Protein AF-A0A928JX65-F1 (afdb_monomer)

Mean predicted aligned error: 4.18 Å

Structure (mmCIF, N/CA/C/O backbone):
data_AF-A0A928JX65-F1
#
_entry.id   AF-A0A928JX65-F1
#
loop_
_atom_site.group_PDB
_at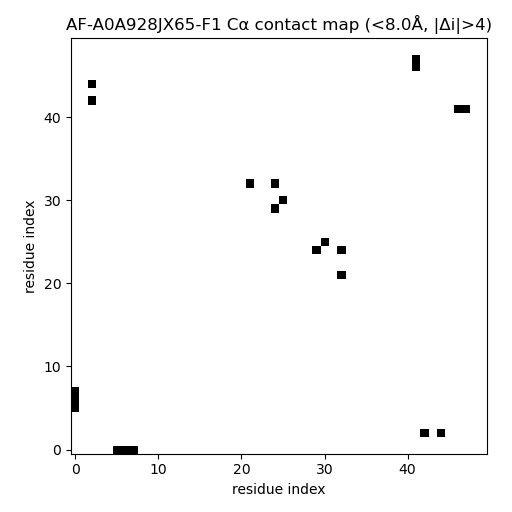om_site.id
_atom_site.type_symbol
_atom_site.label_atom_id
_atom_site.label_alt_id
_atom_site.label_comp_id
_atom_site.label_asym_id
_atom_site.label_entity_id
_atom_site.label_seq_id
_atom_site.pdbx_PDB_ins_code
_atom_site.Cartn_x
_atom_site.Cartn_y
_atom_site.Cartn_z
_atom_site.occupancy
_atom_site.B_iso_or_equiv
_atom_site.auth_seq_id
_atom_site.auth_comp_id
_atom_site.auth_asym_id
_atom_site.auth_atom_id
_atom_site.pdbx_PDB_model_num
ATOM 1 N N . LEU A 1 1 ? 4.138 -8.105 4.241 1.00 69.12 1 LEU A N 1
ATOM 2 C CA . LEU A 1 1 ? 5.404 -8.809 4.528 1.00 69.12 1 LEU A CA 1
ATOM 3 C C . LEU A 1 1 ? 6.498 -7.892 5.082 1.00 69.12 1 LEU A C 1
ATOM 5 O O . LEU A 1 1 ? 7.044 -8.296 6.092 1.00 69.12 1 LEU A O 1
ATOM 9 N N . ILE A 1 2 ? 6.755 -6.670 4.578 1.00 70.69 2 ILE A N 1
ATOM 10 C CA . ILE A 1 2 ? 7.510 -5.649 5.356 1.00 70.69 2 ILE A CA 1
ATOM 11 C C . ILE A 1 2 ? 6.762 -4.297 5.398 1.00 70.69 2 ILE A C 1
ATOM 13 O O . ILE A 1 2 ? 5.945 -4.005 4.528 1.00 70.69 2 ILE A O 1
ATOM 17 N N . GLU A 1 3 ? 6.979 -3.579 6.505 1.00 73.75 3 GLU A N 1
ATOM 18 C CA . GLU A 1 3 ? 6.158 -2.607 7.254 1.00 73.75 3 GLU A CA 1
ATOM 19 C C . GLU A 1 3 ? 4.874 -3.186 7.866 1.00 73.75 3 GLU A C 1
ATOM 21 O O . GLU A 1 3 ? 4.851 -3.462 9.058 1.00 73.75 3 GLU A O 1
ATOM 26 N N . LYS A 1 4 ? 3.797 -3.439 7.119 1.00 83.62 4 LYS A N 1
ATOM 27 C CA . LYS A 1 4 ? 2.516 -3.813 7.762 1.00 83.62 4 LYS A CA 1
ATOM 28 C C . LYS A 1 4 ? 2.399 -5.249 8.278 1.00 83.62 4 LYS A C 1
ATOM 30 O O . LYS A 1 4 ? 1.349 -5.624 8.785 1.00 83.62 4 LYS A O 1
ATOM 35 N N . HIS A 1 5 ? 3.441 -6.061 8.100 1.00 84.88 5 HIS A N 1
ATOM 36 C CA . HIS A 1 5 ? 3.456 -7.472 8.509 1.00 84.88 5 HIS A CA 1
ATOM 37 C C . HIS A 1 5 ? 2.219 -8.275 8.041 1.00 84.88 5 HIS A C 1
ATOM 39 O O . HIS A 1 5 ? 1.756 -9.164 8.747 1.00 84.88 5 HIS A O 1
ATOM 45 N N . TYR A 1 6 ? 1.678 -7.965 6.846 1.00 87.12 6 TYR A N 1
ATOM 46 C CA . TYR A 1 6 ? 0.519 -8.681 6.287 1.00 87.12 6 TYR A CA 1
ATOM 47 C C . TYR A 1 6 ? 0.705 -10.212 6.294 1.00 87.12 6 TYR A C 1
ATOM 49 O O . TYR A 1 6 ? 1.845 -10.656 6.099 1.00 87.12 6 TYR A O 1
ATOM 57 N N . PRO A 1 7 ? -0.392 -10.990 6.439 1.00 86.12 7 PRO A N 1
ATOM 58 C CA . PRO A 1 7 ? -0.377 -12.452 6.385 1.00 86.12 7 PRO A CA 1
ATOM 59 C C . PRO A 1 7 ? 0.357 -13.006 5.158 1.00 86.12 7 PRO A C 1
ATOM 61 O O . PRO A 1 7 ? 0.468 -12.344 4.128 1.00 86.12 7 PRO A O 1
ATOM 64 N N . HIS A 1 8 ? 0.837 -14.248 5.258 1.00 88.62 8 HIS A N 1
ATOM 65 C CA . HIS A 1 8 ? 1.653 -14.881 4.215 1.00 88.62 8 HIS A CA 1
ATOM 66 C C . HIS A 1 8 ? 0.870 -15.281 2.953 1.00 88.62 8 HIS A C 1
ATOM 68 O O . HIS A 1 8 ? 1.480 -15.586 1.931 1.00 88.62 8 HIS A O 1
ATOM 74 N N . HIS A 1 9 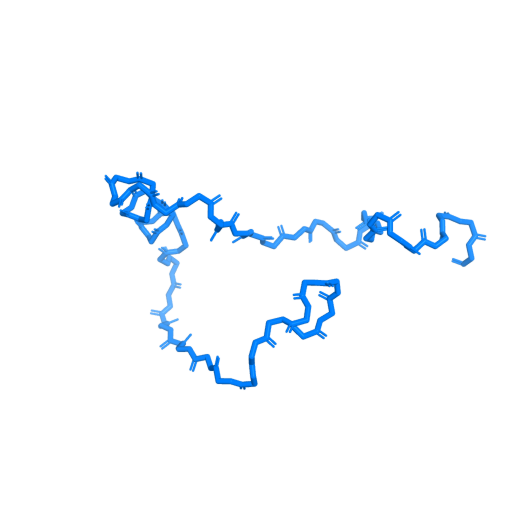? -0.463 -15.279 3.006 1.00 89.88 9 HIS A N 1
ATOM 75 C CA . HIS A 1 9 ? -1.316 -15.570 1.857 1.00 89.88 9 HIS A CA 1
ATOM 76 C C . HIS A 1 9 ? -1.663 -14.301 1.076 1.00 89.88 9 HIS A C 1
ATOM 78 O O . HIS A 1 9 ? -1.967 -13.260 1.658 1.00 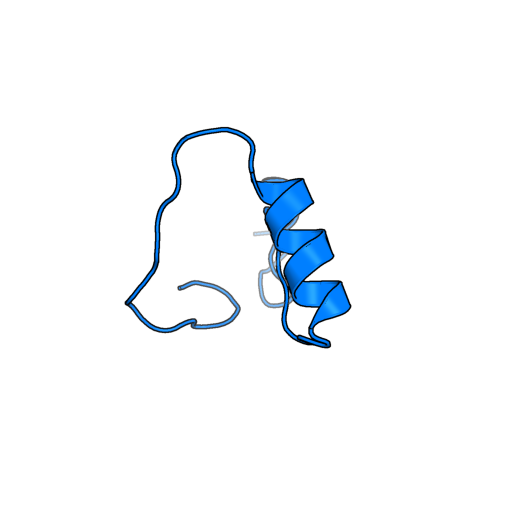89.88 9 HIS A O 1
ATOM 84 N N . GLY A 1 10 ? -1.670 -14.415 -0.252 1.00 89.94 10 GLY A N 1
ATOM 85 C CA . GLY A 1 10 ? -2.053 -13.347 -1.169 1.00 89.94 10 GLY A CA 1
ATOM 86 C C . GLY A 1 10 ? -2.811 -13.886 -2.379 1.00 89.94 10 GLY A C 1
ATOM 87 O O . GLY A 1 10 ? -2.753 -15.076 -2.681 1.00 89.94 10 GLY A O 1
ATOM 88 N N . ALA A 1 11 ? -3.518 -12.994 -3.069 1.00 92.94 11 ALA A N 1
ATOM 89 C CA . ALA A 1 11 ? -4.175 -13.268 -4.343 1.00 92.94 11 ALA A CA 1
ATOM 90 C C . ALA A 1 11 ? -3.478 -12.486 -5.464 1.00 92.94 11 ALA A C 1
ATOM 92 O O . ALA A 1 11 ? -3.012 -11.366 -5.246 1.00 92.94 11 ALA A O 1
ATOM 93 N N . VAL A 1 12 ? -3.417 -13.067 -6.664 1.00 94.44 12 VAL A N 1
ATOM 94 C CA . VAL A 1 12 ? -2.741 -12.480 -7.830 1.00 94.44 12 VAL A CA 1
ATOM 95 C C . VAL A 1 12 ? -3.734 -12.387 -8.986 1.00 94.44 12 VAL A C 1
ATOM 97 O O . VAL A 1 12 ? -4.398 -13.365 -9.317 1.00 94.44 12 VAL A O 1
ATOM 100 N N . ALA A 1 13 ? -3.817 -11.209 -9.604 1.00 95.38 13 ALA A N 1
ATOM 101 C CA . ALA A 1 13 ? -4.552 -10.972 -10.843 1.00 95.38 13 ALA A CA 1
ATOM 102 C C . ALA A 1 13 ? -3.584 -10.498 -11.939 1.00 95.38 13 ALA A C 1
ATOM 104 O O . ALA A 1 13 ? -2.648 -9.750 -11.658 1.00 95.38 13 ALA A O 1
ATOM 105 N N . PHE A 1 14 ? -3.815 -10.909 -13.188 1.00 96.88 14 PHE A N 1
ATOM 106 C CA . PHE A 1 14 ? -2.933 -10.602 -14.320 1.00 96.88 14 PHE A CA 1
ATOM 107 C C . PHE A 1 14 ? -3.438 -9.402 -15.126 1.00 96.88 14 PHE A C 1
ATOM 109 O O . PHE A 1 14 ? -4.473 -9.497 -15.775 1.00 96.88 14 PHE A O 1
ATOM 116 N N . GLY A 1 15 ? -2.696 -8.292 -15.121 1.00 96.38 15 GLY A N 1
ATOM 117 C CA . GLY A 1 15 ? -3.035 -7.062 -15.851 1.00 96.38 15 GLY A CA 1
ATOM 118 C C . GLY A 1 15 ? -3.038 -5.817 -14.957 1.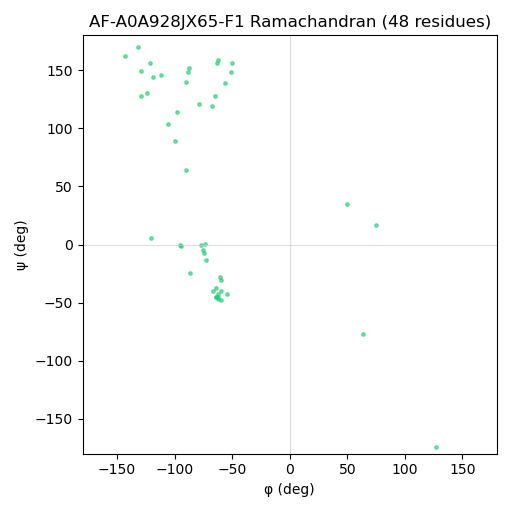00 96.38 15 GLY A C 1
ATOM 119 O O . GLY A 1 15 ? -2.676 -5.871 -13.782 1.00 96.38 15 GLY A O 1
ATOM 120 N N . HIS A 1 16 ? -3.456 -4.670 -15.501 1.00 96.06 16 HIS A N 1
ATOM 121 C CA . HIS A 1 16 ? -3.468 -3.385 -14.786 1.00 96.06 16 HIS A CA 1
ATOM 122 C C . HIS A 1 16 ? -4.790 -3.125 -14.045 1.00 96.06 16 HIS A C 1
ATOM 124 O O . HIS A 1 16 ? -5.509 -2.171 -14.334 1.00 96.06 16 HIS A O 1
ATOM 130 N N . TYR A 1 17 ? -5.102 -3.957 -13.051 1.00 96.75 17 TYR A N 1
ATOM 131 C CA . TYR A 1 17 ? -6.361 -3.862 -12.293 1.00 96.75 17 TYR A CA 1
ATOM 132 C C . TYR A 1 17 ? -6.278 -3.062 -10.988 1.00 96.75 17 TYR A C 1
ATOM 134 O O . TYR A 1 17 ? -7.290 -2.900 -10.308 1.00 96.75 17 TYR A O 1
ATOM 142 N N . GLY A 1 18 ? -5.106 -2.523 -10.635 1.00 95.50 18 GLY A N 1
ATOM 143 C CA . GLY A 1 18 ? -4.892 -1.837 -9.354 1.00 95.50 18 GLY A CA 1
ATOM 144 C C . GLY A 1 18 ? -5.887 -0.701 -9.085 1.00 95.50 18 GLY A C 1
ATOM 145 O O . GLY A 1 18 ? -6.437 -0.622 -7.992 1.00 95.50 18 GLY A O 1
ATOM 146 N N . LYS A 1 19 ? -6.192 0.125 -10.098 1.00 96.38 19 LYS A N 1
ATOM 147 C CA . LYS A 1 19 ? -7.166 1.224 -9.972 1.00 96.38 19 LYS A CA 1
ATOM 148 C C . LYS A 1 19 ? -8.583 0.713 -9.700 1.00 96.38 19 LYS A C 1
ATOM 150 O O . LYS A 1 19 ? -9.259 1.237 -8.824 1.00 96.38 19 LYS A O 1
ATOM 155 N N . ALA A 1 20 ? -9.023 -0.307 -10.437 1.00 97.31 20 ALA A N 1
ATOM 156 C CA . ALA A 1 20 ? -10.361 -0.870 -10.277 1.00 97.31 20 ALA A CA 1
ATOM 157 C C . ALA A 1 20 ? -10.537 -1.499 -8.887 1.00 97.31 20 ALA A C 1
ATOM 159 O O . ALA A 1 20 ? -11.519 -1.220 -8.206 1.00 97.31 20 ALA A O 1
ATOM 160 N N . LEU A 1 21 ? -9.551 -2.281 -8.434 1.00 97.00 21 LEU A N 1
ATOM 161 C CA . LEU A 1 21 ? -9.560 -2.889 -7.101 1.00 97.00 21 LEU A CA 1
ATOM 162 C C . LEU A 1 21 ? -9.550 -1.830 -5.990 1.00 97.00 21 LEU A C 1
ATOM 164 O O . LEU A 1 21 ? -10.311 -1.950 -5.034 1.00 97.00 21 LEU A O 1
ATOM 168 N N . PHE A 1 22 ? -8.748 -0.771 -6.133 1.00 96.38 22 PHE A N 1
ATOM 169 C CA . PHE A 1 22 ? -8.701 0.328 -5.166 1.00 96.38 22 PHE A CA 1
ATOM 170 C C . PHE A 1 22 ? -10.065 1.017 -4.997 1.00 96.38 22 PHE A C 1
ATOM 172 O O . PHE A 1 22 ? -10.527 1.193 -3.869 1.00 96.38 22 PHE A O 1
ATOM 179 N N . GLU A 1 23 ? -10.740 1.356 -6.101 1.00 97.62 23 GLU A N 1
ATOM 180 C CA . GLU A 1 23 ? -12.062 1.997 -6.056 1.00 97.62 23 GLU A CA 1
ATOM 181 C C . GLU A 1 23 ? -13.145 1.068 -5.490 1.00 97.62 23 GLU A C 1
ATOM 183 O O . GLU A 1 23 ? -13.963 1.507 -4.682 1.00 97.62 23 GLU A O 1
ATOM 188 N N . VAL A 1 24 ? -13.129 -0.225 -5.840 1.00 97.81 24 VAL A N 1
ATOM 189 C CA . VAL A 1 24 ? -14.068 -1.211 -5.275 1.00 97.81 24 VAL A CA 1
ATOM 190 C C . VAL A 1 24 ? -13.875 -1.348 -3.765 1.00 97.81 24 VAL A C 1
ATOM 192 O O . VAL A 1 24 ? -14.849 -1.293 -3.019 1.00 97.81 24 VAL A O 1
ATOM 195 N N . PHE A 1 25 ? -12.638 -1.477 -3.280 1.00 97.62 25 PHE A N 1
ATOM 196 C CA . PHE A 1 25 ? -12.383 -1.587 -1.841 1.00 97.62 25 PHE A CA 1
ATOM 197 C C . PHE A 1 25 ? -12.778 -0.320 -1.081 1.00 97.62 25 PHE A C 1
ATOM 199 O O . PHE A 1 25 ? -13.349 -0.415 0.007 1.00 97.62 25 PHE A O 1
ATOM 206 N N . LYS A 1 26 ? -12.553 0.860 -1.670 1.00 96.94 26 LYS A N 1
ATOM 207 C CA . LYS A 1 26 ? -13.033 2.130 -1.120 1.00 96.94 26 LYS A CA 1
ATOM 208 C C . LYS A 1 26 ? -14.561 2.172 -1.050 1.00 96.94 26 LYS A C 1
ATOM 210 O O . LYS A 1 26 ? -15.103 2.561 -0.018 1.00 96.94 26 LYS A O 1
ATOM 215 N N . TYR A 1 27 ? -15.250 1.754 -2.112 1.00 98.00 27 TYR A N 1
ATOM 216 C CA . TYR A 1 27 ? -16.714 1.679 -2.152 1.00 98.00 27 TYR A CA 1
ATOM 217 C C . TYR A 1 27 ? -17.274 0.740 -1.074 1.00 98.00 27 TYR A C 1
ATOM 219 O O . TYR A 1 27 ? -18.246 1.078 -0.405 1.00 98.00 27 TYR A O 1
ATOM 227 N N . LEU A 1 28 ? -16.611 -0.395 -0.840 1.00 98.38 28 LEU A N 1
ATOM 228 C CA . LEU A 1 28 ? -16.957 -1.348 0.220 1.00 98.38 28 LEU A CA 1
ATOM 229 C C . LEU A 1 28 ? -16.582 -0.869 1.636 1.00 98.38 28 LEU A C 1
ATOM 231 O O . LEU A 1 28 ? -16.800 -1.590 2.607 1.00 98.38 28 LEU A O 1
ATOM 235 N N . GLY A 1 29 ? -16.009 0.330 1.781 1.00 97.81 29 GLY A N 1
ATOM 236 C CA . GLY A 1 29 ? -15.652 0.905 3.078 1.00 97.81 29 GLY A CA 1
ATOM 237 C C . GLY A 1 29 ? -14.412 0.284 3.728 1.00 97.81 29 GLY A C 1
ATOM 238 O O . GLY A 1 29 ? -14.194 0.467 4.929 1.00 97.8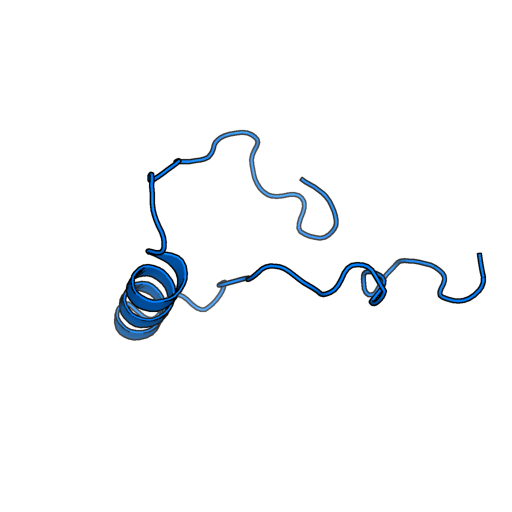1 29 GLY A O 1
ATOM 239 N N . ILE A 1 30 ? -13.581 -0.432 2.964 1.00 97.62 30 ILE A N 1
ATOM 240 C CA . ILE A 1 30 ? -12.316 -0.972 3.467 1.00 97.62 30 ILE A CA 1
ATOM 241 C C . ILE A 1 30 ? -11.371 0.193 3.764 1.00 97.62 30 ILE A C 1
ATOM 243 O O . ILE A 1 30 ? -11.015 0.976 2.887 1.00 97.62 30 ILE A O 1
ATOM 247 N N . LYS A 1 31 ? -10.965 0.317 5.029 1.00 94.19 31 LYS A N 1
ATOM 248 C CA . LYS A 1 31 ? -10.106 1.420 5.498 1.00 94.19 31 LYS A CA 1
ATOM 249 C C . LYS A 1 31 ? -8.619 1.138 5.314 1.00 94.19 31 LYS A C 1
ATOM 251 O O . LYS A 1 31 ? -7.818 2.065 5.257 1.00 94.19 31 LYS A O 1
ATOM 256 N N . ASP A 1 32 ? -8.256 -0.138 5.263 1.00 93.00 32 ASP A N 1
ATOM 257 C CA . ASP A 1 32 ? -6.880 -0.577 5.112 1.00 93.00 32 ASP A CA 1
ATOM 258 C C . ASP A 1 32 ? -6.591 -0.956 3.659 1.00 93.00 32 ASP A C 1
ATOM 260 O O . ASP A 1 32 ? -6.781 -2.101 3.253 1.00 93.00 32 ASP A O 1
ATOM 264 N N . ILE A 1 33 ? -6.169 0.030 2.869 1.00 92.94 33 ILE A N 1
ATOM 265 C CA . ILE A 1 33 ? -5.795 -0.155 1.469 1.00 92.94 33 ILE A CA 1
ATOM 266 C C . ILE A 1 33 ? -4.414 0.469 1.265 1.00 92.94 33 ILE A C 1
ATOM 268 O O . ILE A 1 33 ? -4.191 1.633 1.597 1.00 92.94 33 ILE A O 1
ATOM 272 N N . ALA A 1 34 ? -3.484 -0.301 0.703 1.00 90.31 34 ALA A N 1
ATOM 273 C CA . ALA A 1 34 ? -2.135 0.150 0.376 1.00 90.31 34 ALA A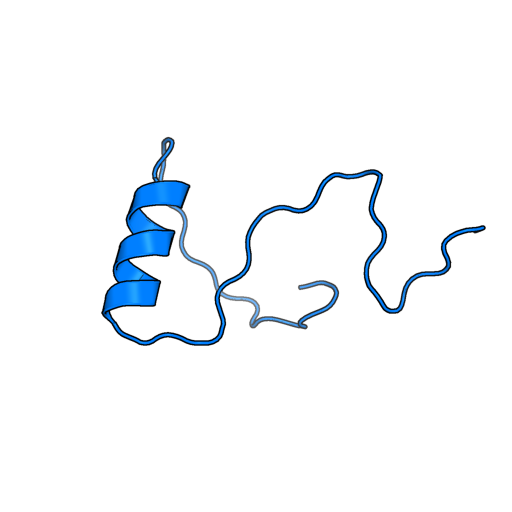 CA 1
ATOM 274 C C . ALA A 1 34 ? -1.853 -0.010 -1.124 1.00 90.31 34 ALA A C 1
ATOM 276 O O . ALA A 1 34 ? -2.458 -0.839 -1.800 1.00 90.31 34 ALA A O 1
ATOM 277 N N . TYR A 1 35 ? -0.909 0.779 -1.630 1.00 89.75 35 TYR A N 1
ATOM 278 C CA . TYR A 1 35 ? -0.412 0.721 -3.004 1.00 89.75 35 TYR A CA 1
ATOM 279 C C . TYR A 1 35 ? 1.123 0.726 -3.004 1.00 89.75 35 TYR A C 1
ATOM 281 O O . TYR A 1 35 ? 1.763 0.928 -1.969 1.00 89.75 35 TYR A O 1
ATOM 289 N N . ASN A 1 36 ? 1.730 0.473 -4.161 1.00 87.62 36 ASN A N 1
ATOM 290 C CA . ASN A 1 36 ? 3.181 0.459 -4.311 1.00 87.62 36 ASN A CA 1
ATOM 291 C C . ASN A 1 36 ? 3.787 1.853 -4.077 1.00 87.62 36 ASN A C 1
ATOM 293 O O . ASN A 1 36 ? 3.394 2.837 -4.701 1.00 87.62 36 ASN A O 1
ATOM 297 N N . ARG A 1 37 ? 4.787 1.932 -3.196 1.00 84.75 37 ARG A N 1
ATOM 298 C CA . ARG A 1 37 ? 5.524 3.170 -2.912 1.00 84.75 37 ARG A CA 1
ATOM 299 C C . ARG A 1 37 ? 6.705 3.328 -3.881 1.00 84.75 37 ARG A C 1
ATOM 301 O O . ARG A 1 37 ? 7.247 2.318 -4.337 1.00 84.75 37 ARG A O 1
ATOM 308 N N . PRO A 1 38 ? 7.131 4.567 -4.191 1.00 90.06 38 PRO A N 1
ATOM 309 C CA . PRO A 1 38 ? 8.380 4.797 -4.908 1.00 90.06 38 PRO A CA 1
ATOM 310 C C . PRO A 1 38 ? 9.548 4.156 -4.158 1.00 90.06 38 PRO A C 1
ATOM 312 O O . PRO A 1 38 ? 9.629 4.269 -2.938 1.00 90.06 38 PRO A O 1
ATOM 315 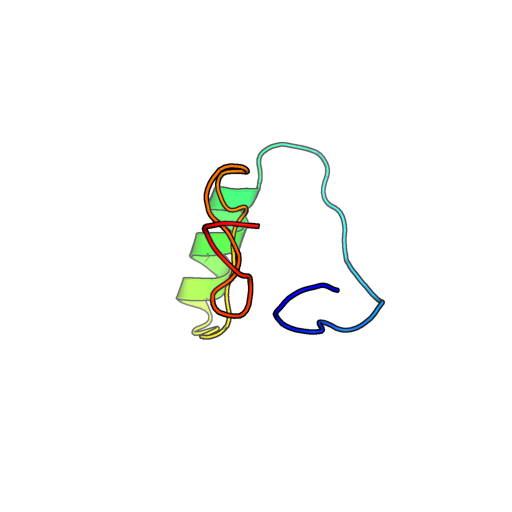N N . LYS A 1 39 ? 10.481 3.533 -4.884 1.00 84.81 39 LYS A N 1
ATOM 316 C CA . LYS A 1 39 ? 11.652 2.873 -4.281 1.00 84.81 39 LYS A CA 1
ATOM 317 C C . LYS A 1 39 ? 12.529 3.834 -3.466 1.00 84.81 39 LYS A C 1
ATOM 319 O O . LYS A 1 39 ? 13.159 3.412 -2.508 1.00 84.81 39 LYS A O 1
ATOM 324 N N . SER A 1 40 ? 12.568 5.110 -3.844 1.00 88.62 40 SER A N 1
ATOM 325 C CA . SER A 1 40 ? 13.321 6.158 -3.147 1.00 88.62 40 SER A CA 1
ATOM 326 C C . SER A 1 40 ? 12.689 6.611 -1.828 1.00 88.62 40 SER A C 1
ATOM 328 O O . SER A 1 40 ? 13.292 7.414 -1.124 1.00 88.62 40 SER A O 1
ATOM 330 N N . LEU A 1 41 ? 11.478 6.146 -1.501 1.00 89.75 41 LEU A N 1
ATOM 331 C CA . LEU A 1 41 ? 10.756 6.565 -0.308 1.00 89.75 41 LEU A CA 1
ATOM 332 C C . LEU A 1 41 ? 10.792 5.451 0.758 1.00 89.75 41 LEU A C 1
ATOM 334 O O . LEU A 1 41 ? 10.020 4.495 0.630 1.00 89.75 41 LEU A O 1
ATOM 338 N N . PRO A 1 42 ? 11.618 5.576 1.816 1.00 88.44 42 PRO A N 1
ATOM 339 C CA . PRO A 1 42 ? 11.719 4.564 2.869 1.00 88.44 42 PRO A CA 1
ATOM 340 C C . PRO A 1 42 ? 10.402 4.391 3.643 1.00 88.44 42 PRO A C 1
ATOM 342 O O . PRO A 1 42 ? 9.559 5.299 3.707 1.00 88.44 42 PRO A O 1
ATOM 345 N N . TYR A 1 43 ? 10.208 3.219 4.252 1.00 89.50 43 TYR A N 1
ATOM 346 C CA . TYR A 1 43 ? 9.118 2.994 5.206 1.00 89.50 43 TYR A CA 1
ATOM 347 C C . TYR A 1 43 ? 9.264 3.911 6.431 1.00 89.50 43 TYR A C 1
ATOM 349 O O . TYR A 1 43 ? 10.346 4.422 6.709 1.00 89.50 43 TYR A O 1
ATOM 357 N N . LYS A 1 44 ? 8.177 4.166 7.178 1.00 88.38 44 LYS A N 1
ATOM 358 C CA . LYS A 1 44 ? 8.200 5.170 8.265 1.00 88.38 44 LYS A CA 1
ATOM 359 C C . LYS A 1 44 ? 9.209 4.830 9.360 1.00 88.38 44 LYS A C 1
ATOM 361 O O . LYS A 1 44 ? 9.688 5.721 10.051 1.00 88.38 44 LYS A O 1
ATOM 366 N N . THR A 1 45 ? 9.485 3.544 9.533 1.00 90.56 45 THR A N 1
ATOM 367 C CA . THR A 1 45 ? 10.399 3.013 10.546 1.00 90.56 45 THR A CA 1
ATOM 368 C C . THR A 1 45 ? 11.818 2.794 10.023 1.00 90.56 45 THR A C 1
ATOM 370 O O . THR A 1 45 ? 12.675 2.344 10.779 1.00 90.56 45 THR A O 1
ATOM 373 N N . GLU A 1 46 ? 12.080 3.060 8.742 1.00 89.69 46 GLU A N 1
ATOM 374 C CA . GLU A 1 46 ? 13.408 2.913 8.145 1.00 89.69 46 GLU A CA 1
ATOM 375 C C . GLU A 1 46 ? 14.226 4.202 8.291 1.00 89.69 46 GLU A C 1
ATOM 377 O O . GLU A 1 46 ? 13.690 5.309 8.321 1.00 89.69 46 GLU A O 1
ATOM 382 N N . ASN A 1 47 ? 15.549 4.058 8.405 1.00 87.81 47 ASN A N 1
ATOM 383 C CA . ASN A 1 47 ? 16.455 5.194 8.547 1.00 87.81 47 ASN A CA 1
ATOM 384 C C . ASN A 1 47 ? 16.686 5.859 7.172 1.00 87.81 47 ASN A C 1
ATOM 386 O O . ASN A 1 47 ? 17.202 5.189 6.281 1.00 87.81 47 ASN A O 1
ATOM 390 N N . PRO A 1 48 ? 16.372 7.159 6.997 1.00 85.44 48 PRO A N 1
ATOM 391 C CA . PRO A 1 48 ? 16.498 7.848 5.710 1.00 85.44 48 PRO A CA 1
ATOM 392 C C . PRO A 1 48 ? 17.943 8.205 5.307 1.00 85.44 48 PRO A C 1
ATOM 394 O O . PRO A 1 48 ? 18.144 8.726 4.214 1.00 85.44 48 PRO A O 1
ATOM 397 N N . TYR A 1 49 ? 18.933 7.954 6.170 1.00 84.88 49 TYR A N 1
ATOM 3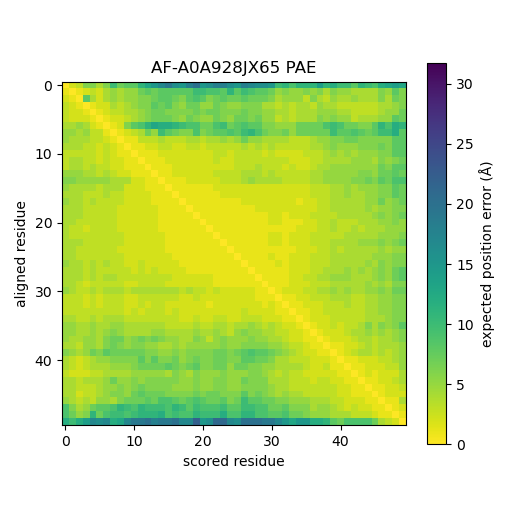98 C CA . TYR A 1 49 ? 20.353 8.277 5.962 1.00 84.88 49 TYR A CA 1
ATOM 399 C C . TYR A 1 49 ? 21.282 7.052 6.004 1.00 84.88 49 TYR A C 1
ATOM 401 O O . TYR A 1 49 ? 22.502 7.220 6.016 1.00 84.88 49 TYR A O 1
ATOM 409 N N . LYS A 1 50 ? 20.728 5.839 6.105 1.00 62.66 50 LYS A N 1
ATOM 410 C CA . LYS A 1 50 ? 21.489 4.581 6.080 1.00 62.66 50 LYS A CA 1
ATOM 411 C C . LYS A 1 50 ? 21.512 3.961 4.694 1.00 62.66 50 LYS A C 1
ATOM 413 O O . LYS A 1 50 ? 20.502 4.104 3.974 1.00 62.66 50 LYS A O 1
#

Solvent-accessible surface area (backbone atoms only — not comparable to full-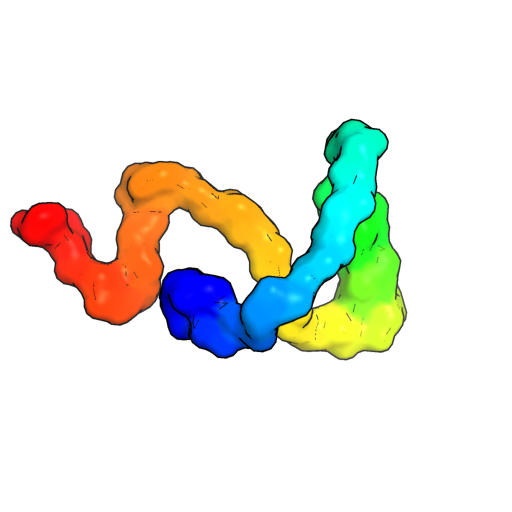atom values): 3700 Å² total; per-residue (Å²): 96,78,89,80,59,48,72,95,76,84,86,87,79,94,73,94,50,67,67,61,53,51,53,51,39,50,73,73,64,53,84,87,80,87,77,90,72,62,90,90,58,73,58,95,89,51,70,92,86,114

Sequence (50 aa):
LIEKHYPHHGAVAFGHYGKALFEVFKYLGIKDIAYNRPKSLPYKTENPYK

Radius of gyration: 13.67 Å; Cα contacts (8 Å, |Δi|>4): 11; chains: 1; bounding box: 38×24×26 Å

Foldseek 3Di:
DPPVPDDPDDDDDPDDCLVVVVVVCVVVVPPDDDDDDDPLDDDPPDDNPD

Secondary structure (DSSP, 8-state):
--SS---S-----SSS-HHHHHHHHHHTT------PPPTTS--TTS-TT-

pLDDT: mean 90.2, std 7.73, range [62.66, 98.38]